Protein AF-A0AA95HSK9-F1 (afdb_monomer_lite)

Sequence (109 aa):
MNIAQLKLSQKKLLDNLVSRGYDIQYIKGVKFVLRLLFEHEGCFHSYEQFAEKFIRTRGYTKATLDLRMMHLRTIQAYDEFGHYRTRSPLFRYAILPGIICLTPVFGKL

Radius of gyration: 14.76 Å; chains: 1; bounding box: 32×36×32 Å

Organism: NCBI:txid357276

Secondary structure (DSSP, 8-state):
--HHHHHHHHHHHHHHHHHTT--HHHHHHHHHHHHHHHHTTTS-SSHHHHIIIIITTS---HHHHHHHHHHHHHHHHHHHHSS-----GGG-----SS-----------

Foldseek 3Di:
DDLVVLVVCVVVLLVQCVVVPHDPVLSVLLVVLNVVCVVCPPVDDDLVRCLVVPLVPP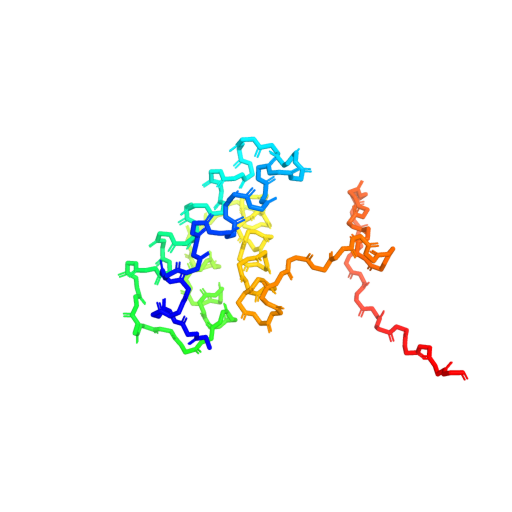PDDPVVSVSNVVSSVSSVCCVVPVHDPDDDVVPPPPPDPDDDDDDDDPDDD

Structure (mmCIF, N/CA/C/O backbone):
data_AF-A0AA95HSK9-F1
#
_entry.id   AF-A0AA95HSK9-F1
#
loop_
_atom_site.group_PDB
_atom_site.id
_atom_site.type_symbol
_atom_site.label_atom_id
_atom_site.label_alt_id
_atom_site.label_comp_id
_atom_site.label_asym_id
_atom_site.label_entity_id
_atom_site.label_seq_id
_atom_site.pdbx_PDB_ins_code
_atom_site.Cartn_x
_atom_site.Cartn_y
_atom_site.Cartn_z
_atom_site.occupancy
_atom_site.B_iso_or_equiv
_atom_site.auth_seq_id
_atom_site.auth_comp_id
_atom_site.auth_asym_id
_atom_site.auth_atom_id
_atom_site.pdbx_PDB_model_num
ATOM 1 N N . MET A 1 1 ? -12.214 4.197 6.570 1.00 84.19 1 MET A N 1
ATOM 2 C CA . MET A 1 1 ? -11.534 3.063 5.909 1.00 84.19 1 MET A CA 1
ATOM 3 C C . MET A 1 1 ? -12.369 1.816 6.137 1.00 84.19 1 MET A C 1
ATOM 5 O O . MET A 1 1 ? -12.649 1.520 7.292 1.00 84.19 1 MET A O 1
ATOM 9 N N . ASN A 1 2 ? -12.793 1.115 5.083 1.00 85.12 2 ASN A N 1
ATOM 10 C CA . ASN A 1 2 ? -13.587 -0.111 5.221 1.00 85.12 2 ASN A CA 1
ATOM 11 C C . ASN A 1 2 ? -12.770 -1.332 4.768 1.00 85.12 2 ASN A C 1
ATOM 13 O O . ASN A 1 2 ? -12.793 -1.720 3.603 1.00 85.12 2 ASN A O 1
ATOM 17 N N . ILE A 1 3 ? -12.030 -1.944 5.699 1.00 87.06 3 ILE A N 1
ATOM 18 C CA . ILE A 1 3 ? -11.123 -3.060 5.381 1.00 87.06 3 ILE A CA 1
ATOM 19 C C . ILE A 1 3 ? -11.871 -4.287 4.842 1.00 87.06 3 ILE A C 1
ATOM 21 O O . ILE A 1 3 ? -11.385 -4.925 3.908 1.00 87.06 3 ILE A O 1
ATOM 25 N N . ALA A 1 4 ? -13.067 -4.585 5.355 1.00 87.88 4 ALA A N 1
ATOM 26 C CA . ALA A 1 4 ? -13.879 -5.700 4.873 1.00 87.88 4 ALA A CA 1
ATOM 27 C C . ALA A 1 4 ? -14.262 -5.528 3.392 1.00 87.88 4 ALA A C 1
ATOM 29 O O . ALA A 1 4 ? -14.083 -6.448 2.593 1.00 87.88 4 ALA A O 1
ATOM 30 N N . GLN A 1 5 ? -14.707 -4.330 2.996 1.00 86.69 5 GLN A N 1
ATOM 31 C CA . GLN A 1 5 ? -14.989 -4.017 1.590 1.00 86.69 5 GLN A CA 1
ATOM 32 C C . GLN A 1 5 ? -13.719 -4.021 0.732 1.00 86.69 5 GLN A C 1
ATOM 34 O O . GLN A 1 5 ? -13.726 -4.530 -0.391 1.00 86.69 5 GLN A O 1
ATOM 39 N N . LEU A 1 6 ? -12.602 -3.525 1.264 1.00 89.56 6 LEU A N 1
ATOM 40 C CA . LEU A 1 6 ? -11.319 -3.543 0.569 1.00 89.56 6 LEU A CA 1
ATOM 41 C C . LEU A 1 6 ? -10.815 -4.973 0.308 1.00 89.56 6 LEU A C 1
ATOM 43 O O . LEU A 1 6 ? -10.295 -5.252 -0.770 1.00 89.56 6 LEU A O 1
ATOM 47 N N . LYS A 1 7 ? -11.012 -5.911 1.244 1.00 90.81 7 LYS A N 1
ATOM 48 C CA . LYS A 1 7 ? -10.675 -7.335 1.059 1.00 90.81 7 LYS A CA 1
ATOM 49 C C . LYS A 1 7 ? -11.459 -7.979 -0.084 1.00 90.81 7 LYS A C 1
ATOM 51 O O . LYS A 1 7 ? -10.893 -8.804 -0.802 1.00 90.81 7 LYS A O 1
ATOM 56 N N . LEU A 1 8 ? -12.721 -7.587 -0.270 1.00 90.44 8 LEU A N 1
ATOM 57 C CA . LEU A 1 8 ? -13.569 -8.059 -1.370 1.00 90.44 8 LEU A CA 1
ATOM 58 C C . LEU A 1 8 ? -13.189 -7.409 -2.708 1.00 90.44 8 LEU A C 1
ATOM 60 O O . LEU A 1 8 ? -13.196 -8.066 -3.748 1.00 90.44 8 LEU A O 1
ATOM 64 N N . SER A 1 9 ? -12.821 -6.126 -2.691 1.00 88.06 9 SER A N 1
ATOM 65 C CA . SER A 1 9 ? -12.547 -5.343 -3.901 1.00 88.06 9 SER A CA 1
ATOM 66 C C . SER A 1 9 ? -11.076 -5.349 -4.347 1.00 88.06 9 SER A C 1
ATOM 68 O O . SER A 1 9 ? -10.785 -4.957 -5.480 1.00 88.06 9 SER A O 1
ATOM 70 N N . GLN A 1 10 ? -10.144 -5.863 -3.532 1.00 91.69 10 GLN A N 1
ATOM 71 C CA . GLN A 1 10 ? -8.702 -5.859 -3.827 1.00 91.69 10 GLN A CA 1
ATOM 72 C C . GLN A 1 10 ? -8.350 -6.498 -5.174 1.00 91.69 10 GLN A C 1
ATOM 74 O O . GLN A 1 10 ? -7.462 -6.016 -5.872 1.00 91.69 10 GLN A O 1
ATOM 79 N N . LYS A 1 11 ? -9.046 -7.575 -5.566 1.00 92.38 11 LYS A N 1
ATOM 80 C CA . LYS A 1 11 ? -8.781 -8.253 -6.839 1.00 92.38 11 LYS A CA 1
ATOM 81 C C . LYS A 1 11 ? -9.091 -7.314 -8.001 1.00 92.38 11 LYS A C 1
ATOM 83 O O . LYS A 1 11 ? -8.261 -7.135 -8.882 1.00 92.38 11 LYS A O 1
ATOM 88 N N . LYS A 1 12 ? -10.235 -6.632 -7.931 1.00 91.25 12 LYS A N 1
ATOM 89 C CA . LYS A 1 12 ? -10.669 -5.656 -8.933 1.00 91.25 12 LYS A CA 1
ATOM 90 C C . LYS A 1 12 ? -9.719 -4.455 -9.011 1.00 91.25 12 LYS A C 1
ATOM 92 O O . LYS A 1 12 ? -9.469 -3.963 -10.107 1.00 91.25 12 LYS A O 1
ATOM 97 N N . LEU A 1 13 ? -9.157 -4.007 -7.883 1.00 90.88 13 LEU A N 1
ATOM 98 C CA . LEU A 1 13 ? -8.086 -3.001 -7.862 1.00 90.88 13 LEU A CA 1
ATOM 99 C C . LEU A 1 13 ? -6.849 -3.493 -8.624 1.00 90.88 13 LEU A C 1
ATOM 101 O O . LEU A 1 13 ? -6.355 -2.803 -9.512 1.00 90.88 13 LEU A O 1
ATOM 105 N N . LEU A 1 14 ? -6.355 -4.686 -8.300 1.00 93.75 14 LEU A N 1
ATOM 106 C CA . LEU A 1 14 ? -5.144 -5.231 -8.914 1.00 93.75 14 LEU A CA 1
ATOM 107 C C . LEU A 1 14 ? -5.326 -5.488 -10.414 1.00 93.75 14 LEU A C 1
ATOM 109 O O . LEU A 1 14 ? -4.459 -5.109 -11.199 1.00 93.75 14 LEU A O 1
ATOM 113 N N . ASP A 1 15 ? -6.469 -6.042 -10.815 1.00 91.81 15 ASP A N 1
ATOM 114 C CA . ASP A 1 15 ? -6.820 -6.254 -12.220 1.00 91.81 15 ASP A CA 1
ATOM 115 C C . ASP A 1 15 ? -6.919 -4.913 -12.969 1.00 91.81 15 ASP A C 1
ATOM 117 O O . ASP A 1 15 ? -6.465 -4.798 -14.108 1.00 91.81 15 ASP A O 1
ATOM 121 N N . ASN A 1 16 ? -7.424 -3.856 -12.317 1.00 89.38 16 ASN A N 1
ATOM 122 C CA . ASN A 1 16 ? -7.451 -2.513 -12.896 1.00 89.38 16 ASN A CA 1
ATOM 123 C C . ASN A 1 16 ? -6.037 -1.976 -13.159 1.00 89.38 16 ASN A C 1
ATOM 125 O O . ASN A 1 16 ? -5.781 -1.447 -14.241 1.00 89.38 16 ASN A O 1
ATOM 129 N N . LEU A 1 17 ? -5.108 -2.153 -12.215 1.00 88.62 17 LEU A N 1
ATOM 130 C CA . LEU A 1 17 ? -3.710 -1.751 -12.395 1.00 88.62 17 LEU A CA 1
ATOM 131 C C . LEU A 1 17 ? -3.043 -2.523 -13.544 1.00 88.62 17 LEU A C 1
ATOM 133 O O . LEU A 1 17 ? -2.364 -1.913 -14.370 1.00 88.62 17 LEU A O 1
ATOM 137 N N . VAL A 1 18 ? -3.292 -3.832 -13.651 1.00 90.19 18 VAL A N 1
ATOM 138 C CA . VAL A 1 18 ? -2.804 -4.653 -14.774 1.00 90.19 18 VAL A CA 1
ATOM 139 C C . VAL A 1 18 ? -3.370 -4.146 -16.100 1.00 90.19 18 VAL A C 1
ATOM 141 O O . VAL A 1 18 ? -2.609 -3.866 -17.022 1.00 90.19 18 VAL A O 1
ATOM 144 N N . SER A 1 19 ? -4.689 -3.945 -16.186 1.00 89.12 19 SER A N 1
ATOM 145 C CA . SER A 1 19 ? -5.356 -3.478 -17.413 1.00 89.12 19 SER A CA 1
ATOM 146 C C . SER A 1 19 ? -4.873 -2.102 -17.889 1.00 89.12 19 SER A C 1
ATOM 148 O O . SER A 1 19 ? -4.964 -1.782 -19.070 1.00 89.12 19 SER A O 1
ATOM 150 N N . ARG A 1 20 ? -4.338 -1.286 -16.972 1.00 84.69 20 ARG A N 1
ATOM 151 C CA . ARG A 1 20 ? -3.789 0.047 -17.250 1.00 84.69 20 ARG A CA 1
ATOM 152 C C . ARG A 1 20 ? -2.290 0.046 -17.560 1.00 84.69 20 ARG A C 1
ATOM 154 O O . ARG A 1 20 ? -1.738 1.118 -17.795 1.00 84.69 20 ARG A O 1
ATOM 161 N N . GLY A 1 21 ? -1.641 -1.119 -17.560 1.00 86.44 21 GLY A N 1
ATOM 162 C CA . GLY A 1 21 ? -0.225 -1.259 -17.897 1.00 86.44 21 GLY A CA 1
ATOM 163 C C . GLY A 1 21 ? 0.733 -0.768 -16.809 1.00 86.44 21 GLY A C 1
ATOM 164 O O . GLY A 1 21 ? 1.845 -0.354 -17.127 1.00 86.44 21 GLY A O 1
ATOM 165 N N . TYR A 1 22 ? 0.320 -0.775 -15.536 1.00 87.25 22 TYR A N 1
ATOM 166 C CA . TYR A 1 22 ? 1.248 -0.484 -14.441 1.00 87.25 22 TYR A CA 1
ATOM 167 C C . TYR A 1 22 ? 2.314 -1.578 -14.324 1.00 87.25 22 TYR A C 1
ATOM 169 O O . TYR A 1 22 ? 2.028 -2.764 -14.492 1.00 87.25 22 TYR A O 1
ATOM 177 N N . ASP A 1 23 ? 3.538 -1.171 -13.982 1.00 89.31 23 ASP A N 1
ATOM 178 C CA . ASP A 1 23 ? 4.668 -2.086 -13.836 1.00 89.31 23 ASP A CA 1
ATOM 179 C C . ASP A 1 23 ? 4.442 -3.144 -12.738 1.00 89.31 23 ASP A C 1
ATOM 181 O O . ASP A 1 23 ? 3.795 -2.909 -11.708 1.00 89.31 23 ASP A O 1
ATOM 185 N N . ILE A 1 24 ? 5.036 -4.322 -12.935 1.00 91.19 24 ILE A N 1
ATOM 186 C CA . ILE A 1 24 ? 4.899 -5.457 -12.024 1.00 91.19 24 ILE A CA 1
ATOM 187 C C . ILE A 1 24 ? 5.429 -5.152 -10.616 1.00 91.19 24 ILE A C 1
ATOM 189 O O . ILE A 1 24 ? 4.849 -5.628 -9.636 1.00 91.19 24 ILE A O 1
ATOM 193 N N . GLN A 1 25 ? 6.490 -4.350 -10.476 1.00 90.81 25 GLN A N 1
ATOM 194 C CA . GLN A 1 25 ? 7.028 -3.945 -9.174 1.00 90.81 25 GLN A CA 1
ATOM 195 C C . GLN A 1 25 ? 6.078 -2.993 -8.462 1.00 90.81 25 GLN A C 1
ATOM 197 O O . GLN A 1 25 ? 5.864 -3.123 -7.255 1.00 90.81 25 GLN A O 1
ATOM 202 N N . TYR A 1 26 ? 5.438 -2.090 -9.204 1.00 90.19 26 TYR A N 1
ATOM 203 C CA . TYR A 1 26 ? 4.414 -1.214 -8.648 1.00 90.19 26 TYR A CA 1
ATOM 204 C C . TYR A 1 26 ? 3.220 -2.019 -8.118 1.00 90.19 26 TYR A C 1
ATOM 206 O O . TYR A 1 26 ? 2.797 -1.827 -6.976 1.00 90.19 26 TYR A O 1
ATOM 214 N N . ILE A 1 27 ? 2.729 -2.989 -8.897 1.00 92.06 27 ILE A N 1
ATOM 215 C CA . ILE A 1 27 ? 1.635 -3.881 -8.484 1.00 92.06 27 ILE A CA 1
ATOM 216 C C . ILE A 1 27 ? 2.039 -4.709 -7.254 1.00 92.06 27 ILE A C 1
ATOM 218 O O . ILE A 1 27 ? 1.250 -4.846 -6.315 1.00 92.06 27 ILE A O 1
ATOM 222 N N . LYS A 1 28 ? 3.274 -5.230 -7.208 1.00 94.38 28 LYS A N 1
ATOM 223 C CA . LYS A 1 28 ? 3.820 -5.912 -6.020 1.00 94.38 28 LYS A CA 1
ATOM 224 C C 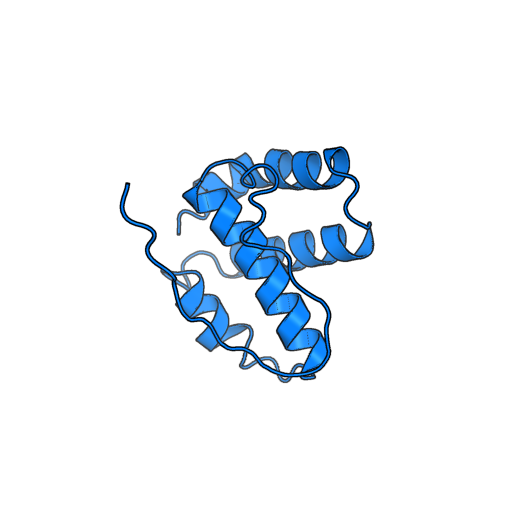. LYS A 1 28 ? 3.848 -4.990 -4.799 1.00 94.38 28 LYS A C 1
ATOM 226 O O . LYS A 1 28 ? 3.497 -5.425 -3.704 1.00 94.38 28 LYS A O 1
ATOM 231 N N . GLY A 1 29 ? 4.209 -3.722 -4.981 1.00 94.12 29 GLY A N 1
ATOM 232 C CA . GLY A 1 29 ? 4.190 -2.707 -3.930 1.00 94.12 29 GLY A CA 1
ATOM 233 C C . GLY A 1 29 ? 2.791 -2.443 -3.371 1.00 94.12 29 GLY A C 1
ATOM 234 O O . GLY A 1 29 ? 2.618 -2.405 -2.153 1.00 94.12 29 GLY A O 1
ATOM 235 N N . VAL A 1 30 ? 1.777 -2.350 -4.237 1.00 94.75 30 VAL A N 1
ATOM 236 C CA . VAL A 1 30 ? 0.369 -2.218 -3.821 1.00 94.75 30 VAL A CA 1
ATOM 237 C C . VAL A 1 30 ? -0.100 -3.462 -3.064 1.00 94.75 30 VAL A C 1
ATOM 239 O O . VAL A 1 30 ? -0.656 -3.335 -1.974 1.00 94.75 30 VAL A O 1
ATOM 242 N N . LYS A 1 31 ? 0.191 -4.668 -3.575 1.00 96.38 31 LYS A N 1
ATOM 243 C CA . LYS A 1 31 ? -0.111 -5.934 -2.879 1.00 96.38 31 LYS A CA 1
ATOM 244 C C . LYS A 1 31 ? 0.515 -5.990 -1.487 1.00 96.38 31 LYS A C 1
ATOM 246 O O . LYS A 1 31 ? -0.131 -6.429 -0.541 1.00 96.38 31 LYS A O 1
ATOM 251 N N . PHE A 1 32 ? 1.758 -5.532 -1.357 1.00 95.56 32 PHE A N 1
ATOM 252 C CA . PHE A 1 32 ? 2.452 -5.487 -0.076 1.00 95.56 32 PHE A CA 1
ATOM 253 C C . PHE A 1 32 ? 1.737 -4.576 0.929 1.00 95.56 32 PHE A C 1
ATOM 255 O O . PHE A 1 32 ? 1.512 -4.986 2.062 1.00 95.56 32 PHE A O 1
ATOM 262 N N . VAL A 1 33 ? 1.331 -3.368 0.525 1.00 94.94 33 VAL A N 1
ATOM 263 C CA . VAL A 1 33 ? 0.621 -2.444 1.429 1.00 94.94 33 VAL A CA 1
ATOM 264 C C . VAL A 1 33 ? -0.780 -2.953 1.781 1.00 94.94 33 VAL A C 1
ATOM 266 O O . VAL A 1 33 ? -1.169 -2.859 2.942 1.00 94.94 33 VAL A O 1
ATOM 269 N N . LEU A 1 34 ? -1.507 -3.555 0.832 1.00 95.50 34 LEU A N 1
ATOM 270 C CA . LEU A 1 34 ? -2.787 -4.223 1.111 1.00 95.50 34 LEU A CA 1
ATOM 271 C C . LEU A 1 34 ? -2.629 -5.316 2.170 1.00 95.50 34 LEU A C 1
ATOM 273 O O . LEU A 1 34 ? -3.382 -5.352 3.137 1.00 95.50 34 LEU A O 1
ATOM 277 N N . ARG A 1 35 ? -1.610 -6.168 2.022 1.00 95.12 35 ARG A N 1
ATOM 278 C CA . ARG A 1 35 ? -1.311 -7.221 2.994 1.00 95.12 35 ARG A CA 1
ATOM 279 C C . ARG A 1 35 ? -1.072 -6.647 4.391 1.00 95.12 35 ARG A C 1
ATOM 281 O O . ARG A 1 35 ? -1.670 -7.136 5.339 1.00 95.12 35 ARG A O 1
ATOM 288 N N . LEU A 1 36 ? -0.269 -5.588 4.506 1.00 93.44 36 LEU A N 1
ATOM 289 C CA . LEU A 1 36 ? -0.011 -4.935 5.794 1.00 93.44 36 LEU A CA 1
ATOM 290 C C . LEU A 1 36 ? -1.280 -4.346 6.422 1.00 93.44 36 LEU A C 1
ATOM 292 O O . LEU A 1 36 ? -1.475 -4.464 7.626 1.00 93.44 36 LEU A O 1
ATOM 296 N N . LEU A 1 37 ? -2.152 -3.731 5.618 1.00 93.25 37 LEU A N 1
ATOM 297 C CA . LEU A 1 37 ? -3.440 -3.226 6.100 1.00 93.25 37 LEU A CA 1
ATOM 298 C C . LEU A 1 37 ? -4.326 -4.354 6.643 1.00 93.25 37 LEU A C 1
ATOM 300 O O . LEU A 1 37 ? -5.014 -4.161 7.639 1.00 93.25 37 LEU A O 1
ATOM 304 N N . PHE A 1 38 ? -4.309 -5.525 6.003 1.00 93.88 38 PHE A N 1
ATOM 305 C CA . PHE A 1 38 ? -5.119 -6.672 6.418 1.00 93.88 38 PHE A CA 1
ATOM 306 C C . PHE A 1 38 ? -4.558 -7.403 7.637 1.00 93.88 38 PHE A C 1
ATOM 308 O O . PHE A 1 38 ? -5.339 -7.870 8.458 1.00 93.88 38 PHE A O 1
ATOM 315 N N . GLU A 1 39 ? -3.233 -7.499 7.761 1.00 92.94 39 GLU A N 1
ATOM 316 C CA . GLU A 1 39 ? -2.565 -8.079 8.935 1.00 92.94 39 GLU A CA 1
ATOM 317 C C . GLU A 1 39 ? -2.821 -7.252 10.205 1.00 92.94 39 GLU A C 1
ATOM 319 O O . GLU A 1 39 ? -2.861 -7.803 11.300 1.00 92.94 39 GLU A O 1
ATOM 324 N N . HIS A 1 40 ? -3.043 -5.944 10.053 1.00 90.44 40 HIS A N 1
ATOM 325 C CA . HIS A 1 40 ? -3.337 -5.017 11.147 1.00 90.44 40 HIS A CA 1
ATOM 326 C C . HIS A 1 40 ? -4.776 -4.479 11.102 1.00 90.44 40 HIS A C 1
ATOM 328 O O . HIS A 1 40 ? -5.040 -3.324 11.456 1.00 90.44 40 HIS A O 1
ATOM 334 N N . GLU A 1 41 ? -5.717 -5.305 10.642 1.00 88.50 41 GLU A N 1
ATOM 335 C CA . GLU A 1 41 ? -7.137 -4.960 10.656 1.00 88.50 41 GLU A CA 1
ATOM 336 C C . GLU A 1 41 ? -7.606 -4.643 12.087 1.00 88.50 41 GLU A C 1
ATOM 338 O O . GLU A 1 41 ? -7.278 -5.346 13.039 1.00 88.50 41 GLU A O 1
ATOM 343 N N . GLY A 1 42 ? -8.353 -3.547 12.245 1.00 86.06 42 GLY A N 1
ATOM 344 C CA . GLY A 1 42 ? -8.835 -3.076 13.548 1.00 86.06 42 GLY A CA 1
ATOM 345 C C . GLY A 1 42 ? -7.827 -2.245 14.353 1.00 86.06 42 GLY A C 1
ATOM 346 O O . GLY A 1 42 ? -8.226 -1.575 15.300 1.00 86.06 42 GLY A O 1
ATOM 347 N N . CYS A 1 43 ? -6.545 -2.197 13.966 1.00 89.19 43 CYS A N 1
ATOM 348 C CA . CYS A 1 43 ? -5.548 -1.359 14.647 1.00 89.19 43 CYS A CA 1
ATOM 349 C C . CYS A 1 43 ? -5.613 0.124 14.240 1.00 89.19 43 CYS A C 1
ATOM 351 O O . CYS A 1 43 ? -5.109 0.991 14.958 1.00 89.19 43 CYS A O 1
ATOM 353 N N . PHE A 1 44 ? -6.202 0.426 13.079 1.00 89.50 44 PHE A N 1
ATOM 354 C CA . PHE A 1 44 ? -6.222 1.766 12.491 1.00 89.50 44 PHE A CA 1
ATOM 355 C C . PHE A 1 44 ? -7.612 2.117 11.959 1.00 89.50 44 PHE A C 1
ATOM 357 O O . PHE A 1 44 ? -8.267 1.296 11.321 1.00 89.50 44 PHE A O 1
ATOM 364 N N . HIS A 1 45 ? -8.033 3.363 12.172 1.00 87.31 45 HIS A N 1
ATOM 365 C CA . HIS A 1 45 ? -9.357 3.861 11.776 1.00 87.31 45 HIS A CA 1
ATOM 366 C C . HIS A 1 45 ? -9.326 4.622 10.437 1.00 87.31 45 HIS A C 1
ATOM 368 O O . HIS A 1 45 ? -10.352 4.781 9.770 1.00 87.31 45 HIS A O 1
ATOM 374 N N . SER A 1 46 ? -8.141 5.068 10.006 1.00 90.31 46 SER A N 1
ATOM 375 C CA . SER A 1 46 ? -7.930 5.796 8.751 1.00 90.31 46 SER A CA 1
ATOM 376 C C . SER A 1 46 ? -6.602 5.430 8.084 1.00 90.31 46 SER A C 1
ATOM 378 O O . SER A 1 46 ? -5.661 4.968 8.735 1.00 90.31 46 SER A O 1
ATOM 380 N N . TYR A 1 47 ? -6.511 5.679 6.773 1.00 90.75 47 TYR A N 1
ATOM 381 C CA . TYR A 1 47 ? -5.269 5.516 6.012 1.00 90.75 47 TYR A CA 1
ATOM 382 C C . TYR A 1 47 ? -4.162 6.454 6.499 1.00 90.75 47 TYR A C 1
ATOM 384 O O . TYR A 1 47 ? -2.997 6.071 6.517 1.00 90.75 47 TYR A O 1
ATOM 392 N N . GLU A 1 48 ? -4.515 7.665 6.929 1.00 90.75 48 GLU A N 1
ATOM 393 C CA . GLU A 1 48 ? -3.570 8.617 7.517 1.00 90.75 48 GLU A CA 1
ATOM 394 C C . GLU A 1 48 ? -2.988 8.084 8.826 1.00 90.75 48 GLU A C 1
ATOM 396 O O . GLU A 1 48 ? -1.771 8.045 8.986 1.00 90.75 48 GLU A O 1
ATOM 401 N N . GLN A 1 49 ? -3.838 7.549 9.706 1.00 92.31 49 GLN A N 1
ATOM 402 C CA . GLN A 1 49 ? -3.384 6.951 10.955 1.00 92.31 49 GLN A CA 1
ATOM 403 C C . GLN A 1 49 ? -2.458 5.753 10.703 1.00 92.31 49 GLN A C 1
ATOM 405 O O . GLN A 1 49 ? -1.439 5.613 11.378 1.00 92.31 49 GLN A O 1
ATOM 410 N N . PHE A 1 50 ? -2.776 4.910 9.716 1.00 93.38 50 PHE A N 1
ATOM 411 C CA . PHE A 1 50 ? -1.896 3.823 9.283 1.00 93.38 50 PHE A CA 1
ATOM 412 C C . PHE A 1 50 ? -0.558 4.351 8.736 1.00 93.38 50 PHE A C 1
ATOM 414 O O . PHE A 1 50 ? 0.508 3.849 9.092 1.00 93.38 50 PHE A O 1
ATOM 421 N N . ALA A 1 51 ? -0.581 5.398 7.909 1.00 92.12 51 ALA A N 1
ATOM 422 C CA . ALA A 1 51 ? 0.633 6.001 7.370 1.00 92.12 51 ALA A CA 1
ATOM 423 C C . ALA A 1 51 ? 1.550 6.535 8.478 1.00 92.12 51 ALA A C 1
ATOM 425 O O . ALA A 1 51 ? 2.745 6.237 8.489 1.00 92.12 51 ALA A O 1
ATOM 426 N N . GLU A 1 52 ? 0.994 7.303 9.412 1.00 91.06 52 GLU A N 1
ATOM 427 C CA . GLU A 1 52 ? 1.755 7.944 10.481 1.00 91.06 52 GLU A CA 1
ATOM 428 C C . GLU A 1 52 ? 2.281 6.951 11.505 1.00 91.06 52 GLU A C 1
ATOM 430 O O . GLU A 1 52 ? 3.465 6.975 11.831 1.00 91.06 52 GLU A O 1
ATOM 435 N N . LYS A 1 53 ? 1.418 6.058 11.993 1.00 88.56 53 LYS A N 1
ATOM 436 C CA . LYS A 1 53 ? 1.769 5.167 13.101 1.00 88.56 53 LYS A CA 1
ATOM 437 C C . LYS A 1 53 ? 2.524 3.920 12.657 1.00 88.56 53 LYS A C 1
ATOM 439 O O . LYS A 1 53 ? 3.229 3.337 13.477 1.00 88.56 53 LYS A O 1
ATOM 444 N N . PHE A 1 54 ? 2.394 3.510 11.393 1.00 89.81 54 PHE A N 1
ATOM 445 C CA . PHE A 1 54 ? 2.967 2.255 10.904 1.00 89.81 54 PHE A CA 1
ATOM 446 C C . PHE A 1 54 ? 3.988 2.433 9.780 1.00 89.81 54 PHE A C 1
ATOM 448 O O . PHE A 1 54 ? 5.092 1.897 9.856 1.00 89.81 54 PHE A O 1
ATOM 455 N N . ILE A 1 55 ? 3.653 3.169 8.715 1.00 87.62 55 ILE A N 1
ATOM 456 C CA . ILE A 1 55 ? 4.572 3.293 7.571 1.00 87.62 55 ILE A CA 1
ATOM 457 C C . ILE A 1 55 ? 5.772 4.173 7.935 1.00 87.62 55 ILE A C 1
ATOM 459 O O . ILE A 1 55 ? 6.913 3.796 7.664 1.00 87.62 55 ILE A O 1
ATOM 463 N N . ARG A 1 56 ? 5.533 5.336 8.549 1.00 87.94 56 ARG A N 1
ATOM 464 C CA . ARG A 1 56 ? 6.595 6.299 8.887 1.00 87.94 56 ARG A CA 1
ATOM 465 C C . ARG A 1 56 ? 7.522 5.816 10.003 1.00 87.94 56 ARG A C 1
ATOM 467 O O . ARG A 1 56 ? 8.672 6.233 10.050 1.00 87.94 56 ARG A O 1
ATOM 474 N N . THR A 1 57 ? 7.053 4.916 10.862 1.00 87.62 57 THR A N 1
ATOM 475 C CA . THR A 1 57 ? 7.806 4.400 12.016 1.00 87.62 57 THR A CA 1
ATOM 476 C C . THR A 1 57 ? 8.681 3.189 11.683 1.00 87.62 57 THR A C 1
ATOM 478 O O . THR A 1 57 ? 9.541 2.821 12.476 1.00 87.62 57 THR A O 1
ATOM 481 N N . ARG A 1 58 ? 8.536 2.587 10.493 1.00 83.25 58 ARG A N 1
ATOM 482 C CA . ARG A 1 58 ? 9.248 1.360 10.082 1.00 83.25 58 ARG A CA 1
ATOM 483 C C . ARG A 1 58 ? 10.724 1.533 9.686 1.00 83.25 58 ARG A C 1
ATOM 485 O O . ARG A 1 58 ? 11.321 0.589 9.175 1.00 83.25 58 ARG A O 1
ATOM 492 N N . GLY A 1 59 ? 11.313 2.713 9.892 1.00 88.50 59 GLY A N 1
ATOM 493 C CA . GLY A 1 59 ? 12.731 2.963 9.595 1.00 88.50 59 GLY A CA 1
ATOM 494 C C . GLY A 1 59 ? 13.085 2.876 8.104 1.00 88.50 59 GLY A C 1
ATOM 495 O O . GLY A 1 59 ? 14.215 2.555 7.747 1.00 88.50 59 GLY A O 1
ATOM 496 N N . TYR A 1 60 ? 12.120 3.119 7.215 1.00 90.12 60 TYR A N 1
ATOM 497 C CA . TYR A 1 60 ? 12.353 3.098 5.774 1.00 90.12 60 TYR A CA 1
ATOM 498 C C . TYR A 1 60 ? 13.293 4.220 5.327 1.00 90.12 60 TYR A C 1
ATOM 500 O O . TYR A 1 60 ? 13.227 5.345 5.823 1.00 90.12 60 TYR A O 1
ATOM 508 N N . THR A 1 61 ? 14.111 3.942 4.307 1.00 93.38 61 THR A N 1
ATOM 509 C CA . THR A 1 61 ? 14.791 5.012 3.568 1.00 93.38 61 THR A CA 1
ATOM 510 C C . THR A 1 61 ? 13.752 5.940 2.943 1.00 93.38 61 THR A C 1
ATOM 512 O O . THR A 1 61 ? 12.651 5.498 2.606 1.00 93.38 61 THR A O 1
ATOM 515 N N . LYS A 1 62 ? 14.100 7.215 2.727 1.00 90.56 62 LYS A N 1
ATOM 516 C CA . LYS A 1 62 ? 13.187 8.205 2.131 1.00 90.56 62 LYS A CA 1
ATOM 517 C C . LYS A 1 62 ? 12.536 7.701 0.835 1.00 90.56 62 LYS A C 1
ATOM 519 O O . LYS A 1 62 ? 11.320 7.742 0.711 1.00 90.56 62 LYS A O 1
ATOM 524 N N . ALA A 1 63 ? 13.327 7.126 -0.073 1.00 88.75 63 ALA A N 1
ATOM 525 C CA . ALA A 1 63 ? 12.817 6.574 -1.331 1.00 88.75 63 ALA A CA 1
ATOM 526 C C . ALA A 1 63 ? 11.804 5.436 -1.113 1.00 88.75 63 ALA A C 1
ATOM 528 O O . ALA A 1 63 ? 10.764 5.380 -1.767 1.00 88.75 63 ALA A O 1
ATOM 529 N N . THR A 1 64 ? 12.076 4.542 -0.160 1.00 90.12 64 THR A N 1
ATOM 530 C CA . THR A 1 64 ? 11.155 3.446 0.170 1.00 90.12 64 THR A CA 1
ATOM 531 C C . THR A 1 64 ? 9.879 3.981 0.809 1.00 90.12 64 THR A C 1
ATOM 533 O O . THR A 1 64 ? 8.789 3.520 0.478 1.00 90.12 64 THR A O 1
ATOM 536 N N . LEU A 1 65 ? 9.997 4.969 1.697 1.00 91.69 65 LEU A N 1
ATOM 537 C CA . LEU A 1 65 ? 8.860 5.631 2.324 1.00 91.69 65 LEU A CA 1
ATOM 538 C C . LEU A 1 65 ? 7.959 6.289 1.273 1.00 91.69 65 LEU A C 1
ATOM 540 O O . LEU A 1 65 ? 6.754 6.042 1.279 1.00 91.69 65 LEU A O 1
ATOM 544 N N . ASP A 1 66 ? 8.534 7.044 0.338 1.00 89.25 66 ASP A N 1
ATOM 545 C CA . ASP A 1 66 ? 7.793 7.717 -0.732 1.00 89.25 66 ASP A CA 1
ATOM 546 C C . ASP A 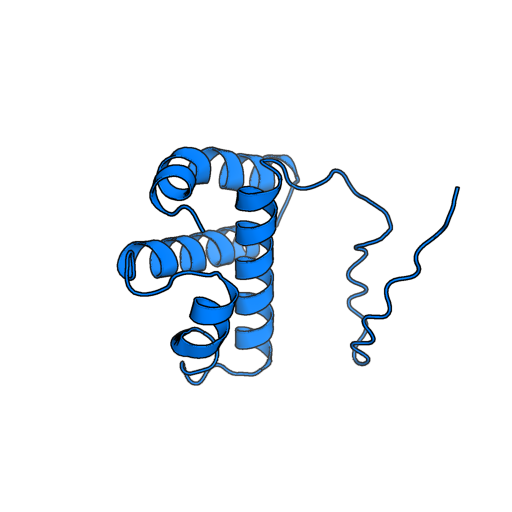1 66 ? 7.020 6.708 -1.599 1.00 89.25 66 ASP A C 1
ATOM 548 O O . ASP A 1 66 ? 5.832 6.900 -1.877 1.00 89.25 66 ASP A O 1
ATOM 552 N N . LEU A 1 67 ? 7.642 5.572 -1.938 1.00 91.38 67 LEU A N 1
ATOM 553 C CA . LEU A 1 67 ? 6.966 4.476 -2.640 1.00 91.38 67 LEU A CA 1
ATOM 554 C C . LEU A 1 67 ? 5.814 3.887 -1.814 1.00 91.38 67 LEU A C 1
ATOM 556 O O . LEU A 1 67 ? 4.711 3.702 -2.328 1.00 91.38 67 LEU A O 1
ATOM 560 N N . ARG A 1 68 ? 6.020 3.619 -0.518 1.00 92.56 68 ARG A N 1
ATOM 561 C CA . ARG A 1 68 ? 4.966 3.078 0.362 1.00 92.56 68 ARG A CA 1
ATOM 562 C C . ARG A 1 68 ? 3.791 4.039 0.506 1.00 92.56 68 ARG A C 1
ATOM 564 O O . ARG A 1 68 ? 2.646 3.594 0.443 1.00 92.56 68 ARG A O 1
ATOM 571 N N . MET A 1 69 ? 4.065 5.334 0.623 1.00 92.00 69 MET A N 1
ATOM 572 C CA . MET A 1 69 ? 3.038 6.371 0.643 1.00 92.00 69 MET A CA 1
ATOM 573 C C . MET A 1 69 ? 2.267 6.412 -0.678 1.00 92.00 69 MET A C 1
ATOM 575 O O . MET A 1 69 ? 1.038 6.446 -0.663 1.00 92.00 69 MET A O 1
ATOM 579 N N . MET A 1 70 ? 2.954 6.330 -1.820 1.00 91.75 70 MET A N 1
ATOM 580 C CA . MET A 1 70 ? 2.314 6.283 -3.138 1.00 91.75 70 MET A CA 1
ATOM 581 C C . MET A 1 70 ? 1.380 5.070 -3.284 1.00 91.75 70 MET A C 1
ATOM 583 O O . MET A 1 70 ? 0.233 5.212 -3.717 1.00 91.75 70 MET A O 1
ATOM 587 N N . HIS A 1 71 ? 1.827 3.879 -2.878 1.00 93.88 71 HIS A N 1
ATOM 588 C CA . HIS A 1 71 ? 0.996 2.672 -2.905 1.00 93.88 71 HIS A CA 1
ATOM 589 C C . HIS A 1 71 ? -0.221 2.787 -1.979 1.00 93.88 71 HIS A C 1
ATOM 591 O O . HIS A 1 71 ? -1.323 2.406 -2.367 1.00 93.88 71 HIS A O 1
ATOM 597 N N . LEU A 1 72 ? -0.053 3.364 -0.786 1.00 9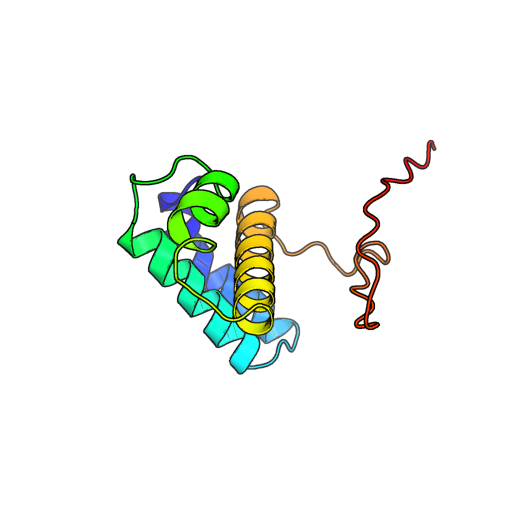3.81 72 LEU A N 1
ATOM 598 C CA . LEU A 1 72 ? -1.164 3.601 0.134 1.00 93.81 72 LEU A CA 1
ATOM 599 C C . LEU A 1 72 ? -2.206 4.556 -0.462 1.00 93.81 72 LEU A C 1
ATOM 601 O O . LEU A 1 72 ? -3.398 4.270 -0.402 1.00 93.81 72 LEU A O 1
ATOM 605 N N . ARG A 1 73 ? -1.773 5.657 -1.089 1.00 91.50 73 ARG A N 1
ATOM 606 C CA . ARG A 1 73 ? -2.681 6.604 -1.761 1.00 91.50 73 ARG A CA 1
ATOM 607 C C . ARG A 1 73 ? -3.453 5.958 -2.905 1.00 91.50 73 ARG A C 1
ATOM 609 O O . ARG A 1 73 ? -4.608 6.296 -3.125 1.00 91.50 73 ARG A O 1
ATOM 616 N N . THR A 1 74 ? -2.838 5.000 -3.590 1.00 90.31 74 THR A N 1
ATOM 617 C CA . THR A 1 74 ? -3.483 4.229 -4.663 1.00 90.31 74 THR A CA 1
ATOM 618 C C . THR A 1 74 ? -4.644 3.400 -4.122 1.00 90.31 74 THR A C 1
ATOM 620 O O . THR A 1 74 ? -5.730 3.398 -4.696 1.00 90.31 74 THR A O 1
ATOM 623 N N . ILE A 1 75 ? -4.418 2.734 -2.988 1.00 92.31 75 ILE A N 1
ATOM 624 C CA . ILE A 1 75 ? -5.430 1.944 -2.281 1.00 92.31 75 ILE A CA 1
ATOM 625 C C . ILE A 1 75 ? -6.547 2.854 -1.768 1.00 92.31 75 ILE A C 1
ATOM 627 O O . ILE A 1 75 ? -7.712 2.572 -2.021 1.00 92.31 75 ILE A O 1
ATOM 631 N N . GLN A 1 76 ? -6.192 3.963 -1.111 1.00 91.50 76 GLN A N 1
ATOM 632 C CA . GLN A 1 76 ? -7.150 4.939 -0.592 1.00 91.50 76 GLN A CA 1
ATOM 633 C C . GLN A 1 76 ? -8.043 5.505 -1.701 1.00 91.50 76 GLN A C 1
ATOM 635 O O . GLN A 1 76 ? -9.260 5.498 -1.571 1.00 91.50 76 GLN A O 1
ATOM 640 N N . ALA A 1 77 ? -7.454 5.950 -2.814 1.00 86.56 77 ALA A N 1
ATOM 641 C CA . ALA A 1 77 ? -8.219 6.478 -3.939 1.00 86.56 77 ALA A CA 1
ATOM 642 C C . ALA A 1 77 ? -9.171 5.424 -4.523 1.00 86.56 77 ALA A C 1
ATOM 644 O O . ALA A 1 77 ? -10.278 5.744 -4.948 1.00 86.56 77 ALA A O 1
ATOM 645 N N . TYR A 1 78 ? -8.764 4.156 -4.543 1.00 87.00 78 TYR A N 1
ATOM 646 C CA . TYR A 1 78 ? -9.646 3.093 -5.000 1.00 87.00 78 TYR A CA 1
ATOM 647 C C . TYR A 1 78 ? -10.787 2.805 -4.015 1.00 87.00 78 TYR A C 1
ATOM 649 O O . TYR A 1 78 ? -11.917 2.631 -4.461 1.00 87.00 78 TYR A O 1
ATOM 657 N N . ASP A 1 79 ? -10.510 2.782 -2.708 1.00 85.75 79 ASP A N 1
ATOM 658 C CA . ASP A 1 79 ? -11.516 2.581 -1.652 1.00 85.75 79 ASP A CA 1
ATOM 659 C C . ASP A 1 79 ? -12.561 3.709 -1.652 1.00 85.75 79 ASP A C 1
ATOM 661 O O . ASP A 1 79 ? -13.758 3.448 -1.596 1.00 85.75 79 ASP A O 1
ATOM 665 N N . GLU A 1 80 ? -12.118 4.963 -1.791 1.00 84.31 80 GLU A N 1
ATOM 666 C CA . GLU A 1 80 ? -12.993 6.141 -1.736 1.00 84.31 80 GLU A CA 1
ATOM 667 C C . GLU A 1 80 ? -13.813 6.352 -3.017 1.00 84.31 80 GLU A C 1
ATOM 669 O O . GLU A 1 80 ? -14.969 6.765 -2.945 1.00 84.31 80 GLU A O 1
ATOM 674 N N . PHE A 1 81 ? -13.240 6.079 -4.195 1.00 77.88 81 PHE A N 1
ATOM 675 C CA . PHE A 1 81 ? -13.886 6.398 -5.475 1.00 77.88 81 PHE A CA 1
ATOM 676 C C . PHE A 1 81 ? -14.385 5.165 -6.245 1.00 77.88 81 PHE A C 1
ATOM 678 O O . PHE A 1 81 ? -15.080 5.311 -7.250 1.00 77.88 81 PHE A O 1
ATOM 685 N N . GLY A 1 82 ? -14.046 3.939 -5.830 1.00 65.31 82 GLY A N 1
ATOM 686 C CA . GLY A 1 82 ? -14.458 2.684 -6.485 1.00 65.31 82 GLY A CA 1
ATOM 687 C C . GLY A 1 82 ? -13.843 2.440 -7.873 1.00 65.31 82 GLY A C 1
ATOM 688 O O . GLY A 1 82 ? -14.095 1.413 -8.510 1.00 65.31 82 GLY A O 1
ATOM 689 N N . HIS A 1 83 ? -13.042 3.383 -8.363 1.00 62.09 83 HIS A N 1
ATOM 690 C CA . HIS A 1 83 ? -12.275 3.309 -9.597 1.00 62.09 83 HIS A CA 1
ATOM 691 C C . HIS A 1 83 ? -11.093 4.275 -9.511 1.00 62.09 83 HIS A C 1
ATOM 693 O O . HIS A 1 83 ? -11.192 5.360 -8.942 1.00 62.09 83 HIS A O 1
ATOM 699 N N . TYR A 1 84 ? -9.967 3.913 -10.126 1.00 50.72 84 TYR A N 1
ATOM 700 C CA . TYR A 1 84 ? -8.891 4.876 -10.320 1.00 50.72 84 TYR A CA 1
ATOM 701 C C . TYR A 1 84 ? -9.393 5.926 -11.319 1.00 50.72 84 TYR A C 1
ATOM 703 O O . TYR A 1 84 ? -9.670 5.573 -12.471 1.00 50.72 84 TYR A O 1
ATOM 711 N N . ARG A 1 85 ? -9.565 7.188 -10.899 1.00 40.34 85 ARG A N 1
ATOM 712 C CA . ARG A 1 85 ? -10.067 8.263 -11.774 1.00 40.34 85 ARG A CA 1
ATOM 713 C C . ARG A 1 85 ? -9.286 8.231 -13.092 1.00 40.34 85 ARG A C 1
ATOM 715 O O . ARG A 1 85 ? -8.053 8.219 -13.104 1.00 40.34 85 ARG A O 1
ATOM 722 N N . THR A 1 86 ? -10.007 8.068 -14.199 1.00 38.94 86 THR A N 1
ATOM 723 C CA . THR A 1 86 ? -9.465 8.111 -15.562 1.00 38.94 86 THR A CA 1
ATOM 724 C C . THR A 1 86 ? -8.613 9.359 -15.684 1.00 38.94 86 THR A C 1
ATOM 726 O O . THR A 1 86 ? -9.115 10.407 -15.293 1.00 38.94 86 THR A O 1
ATOM 729 N N . ARG A 1 87 ? -7.359 9.217 -16.154 1.00 40.38 87 ARG A N 1
ATOM 730 C CA . ARG A 1 87 ? -6.367 10.283 -16.408 1.00 40.38 87 ARG A CA 1
ATOM 731 C C . ARG A 1 87 ? -6.974 11.692 -16.322 1.00 40.38 87 ARG A C 1
ATOM 733 O O . ARG A 1 87 ? -7.291 12.294 -17.343 1.00 40.38 87 ARG A O 1
ATOM 740 N N . SER A 1 88 ? -7.134 12.225 -15.114 1.00 34.22 88 SER A N 1
ATOM 741 C CA . SER A 1 88 ? -7.343 13.651 -14.959 1.00 34.22 88 SER A CA 1
ATOM 742 C C . SER A 1 88 ? -5.954 14.270 -15.127 1.00 34.22 88 SER A C 1
ATOM 744 O O . SER A 1 88 ? -5.002 13.804 -14.491 1.00 34.22 88 SER A O 1
ATOM 746 N N . PRO A 1 89 ? -5.788 15.302 -15.973 1.00 38.59 89 PRO A N 1
ATOM 747 C CA . PRO A 1 89 ? -4.489 15.948 -16.172 1.00 38.59 89 PRO A CA 1
ATOM 748 C C . PRO A 1 89 ? -3.910 16.539 -14.872 1.00 38.59 89 PRO A C 1
ATOM 750 O O . PRO A 1 89 ? -2.738 16.895 -14.824 1.00 38.59 89 PRO A O 1
ATOM 753 N N . LEU A 1 90 ? -4.724 16.597 -13.814 1.00 37.88 90 LEU A N 1
ATOM 754 C CA . LEU A 1 90 ? -4.441 17.177 -12.506 1.00 37.88 90 LEU A CA 1
ATOM 755 C C . LEU A 1 90 ? -3.581 16.302 -11.581 1.00 37.88 90 LEU A C 1
ATOM 757 O O . LEU A 1 90 ? -3.074 16.808 -10.590 1.00 37.88 90 LEU A O 1
ATOM 761 N N . PHE A 1 91 ? -3.374 15.021 -11.901 1.00 36.22 91 PHE A N 1
ATOM 762 C CA . PHE A 1 91 ? -2.388 14.172 -11.219 1.00 36.22 91 PHE A CA 1
ATOM 763 C C . PHE A 1 91 ? -1.377 13.618 -12.224 1.00 36.22 91 PHE A C 1
ATOM 765 O O . PHE A 1 91 ? -1.057 12.428 -12.247 1.00 36.22 91 PHE A O 1
ATOM 772 N N . ARG A 1 92 ? -0.828 14.497 -13.072 1.00 31.89 92 ARG A N 1
ATOM 773 C CA . ARG A 1 92 ? 0.539 14.271 -13.541 1.00 31.89 92 ARG A CA 1
ATOM 774 C C . ARG A 1 92 ? 1.432 14.377 -12.311 1.00 31.89 92 ARG A C 1
ATOM 776 O O . ARG A 1 92 ? 1.816 15.470 -11.912 1.00 31.89 92 ARG A O 1
ATOM 783 N N . TYR A 1 93 ? 1.769 13.237 -11.718 1.00 37.00 93 TYR A N 1
ATOM 784 C CA . TYR A 1 93 ? 3.032 13.130 -11.007 1.00 37.00 93 TYR A CA 1
ATOM 785 C C . TYR A 1 93 ? 4.120 13.442 -12.034 1.00 37.00 93 TYR A C 1
ATOM 787 O O . TYR A 1 93 ? 4.533 12.586 -12.814 1.00 37.00 93 TYR A O 1
ATOM 795 N N . ALA A 1 94 ? 4.516 14.711 -12.092 1.00 31.73 94 ALA A N 1
ATOM 796 C CA . ALA A 1 94 ? 5.810 15.084 -12.603 1.00 31.73 94 ALA A CA 1
ATOM 797 C C . ALA A 1 94 ? 6.818 14.407 -11.674 1.00 31.73 94 ALA A C 1
ATOM 799 O O . ALA A 1 94 ? 6.995 14.802 -10.524 1.00 31.73 94 ALA A O 1
ATOM 800 N N . ILE A 1 95 ? 7.433 13.334 -12.160 1.00 37.69 95 ILE A N 1
ATOM 801 C CA . ILE A 1 95 ? 8.710 12.873 -11.632 1.00 37.69 95 ILE A CA 1
ATOM 802 C C . ILE A 1 95 ? 9.721 13.938 -12.072 1.00 37.69 95 ILE A C 1
ATOM 804 O O . ILE A 1 95 ? 10.332 13.835 -13.128 1.00 37.69 95 ILE A O 1
ATOM 808 N N . LEU A 1 96 ? 9.810 15.021 -11.306 1.00 28.33 96 LEU A N 1
ATOM 809 C CA . LEU A 1 96 ? 10.880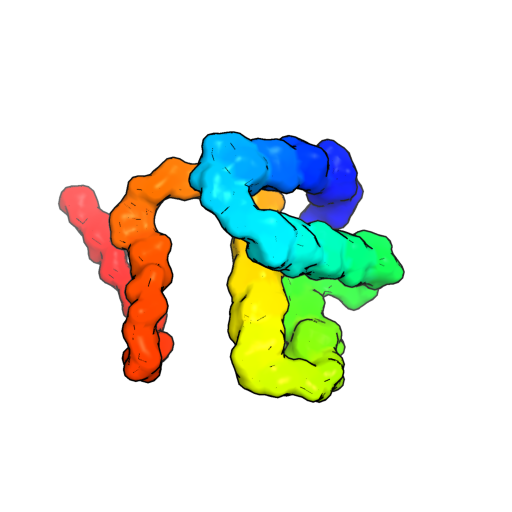 16.010 -11.369 1.00 28.33 96 LEU A CA 1
ATOM 810 C C . LEU A 1 96 ? 11.438 16.144 -9.945 1.00 28.33 96 LEU A C 1
ATOM 812 O O . LEU A 1 96 ? 10.665 16.128 -8.982 1.00 28.33 96 LEU A O 1
ATOM 816 N N . PRO A 1 97 ? 12.769 16.183 -9.773 1.00 34.91 97 PRO A N 1
ATOM 817 C CA . PRO A 1 97 ? 13.382 16.127 -8.461 1.00 34.91 97 PRO A CA 1
ATOM 818 C C . PRO A 1 97 ? 13.219 17.484 -7.770 1.00 34.91 97 PRO A C 1
ATOM 820 O O . PRO A 1 97 ? 13.836 18.468 -8.160 1.00 34.91 97 PRO A O 1
ATOM 823 N N . GLY A 1 98 ? 12.409 17.512 -6.713 1.00 38.06 98 GLY A N 1
ATOM 824 C CA . GLY A 1 98 ? 12.288 18.656 -5.812 1.00 38.06 98 GLY A CA 1
ATOM 825 C C . GLY A 1 98 ? 11.050 19.514 -6.066 1.00 38.06 98 GLY A C 1
ATOM 826 O O . GLY A 1 98 ? 10.775 19.906 -7.190 1.00 38.06 98 GLY A O 1
ATOM 827 N N . ILE A 1 99 ? 10.369 19.855 -4.968 1.00 35.34 99 ILE A N 1
ATOM 828 C CA . ILE A 1 99 ? 9.184 20.724 -4.836 1.00 35.34 99 ILE A CA 1
ATOM 829 C C . ILE A 1 99 ? 7.864 19.940 -4.754 1.00 35.34 99 ILE A C 1
ATOM 831 O O . ILE A 1 99 ? 7.171 19.677 -5.732 1.00 35.34 99 ILE A O 1
ATOM 835 N N . ILE A 1 100 ? 7.489 19.610 -3.514 1.00 40.81 100 ILE A N 1
ATOM 836 C CA . ILE A 1 100 ? 6.105 19.313 -3.139 1.00 40.81 100 ILE A CA 1
ATOM 837 C C . ILE A 1 100 ? 5.457 20.661 -2.809 1.00 40.81 100 ILE A C 1
ATOM 839 O O . ILE A 1 100 ? 5.600 21.159 -1.697 1.00 40.81 100 ILE A O 1
ATOM 843 N N . CYS A 1 101 ? 4.752 21.252 -3.771 1.00 31.41 101 CYS A N 1
ATOM 844 C CA . CYS A 1 101 ? 3.778 22.310 -3.512 1.00 31.41 101 CYS A CA 1
ATOM 845 C C . C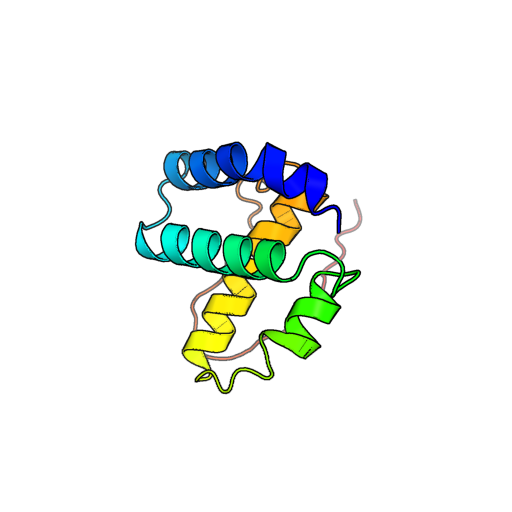YS A 1 101 ? 2.391 21.762 -3.857 1.00 31.41 101 CYS A C 1
ATOM 847 O O . CYS A 1 101 ? 2.040 21.609 -5.023 1.00 31.41 101 CYS A O 1
ATOM 849 N N . LEU A 1 102 ? 1.617 21.432 -2.823 1.00 43.00 102 LEU A N 1
ATOM 850 C CA . LEU A 1 102 ? 0.180 21.196 -2.919 1.00 43.00 102 LEU A CA 1
ATOM 851 C C . LEU A 1 102 ? -0.518 22.547 -2.742 1.00 43.00 102 LEU A C 1
ATOM 853 O O . LEU A 1 102 ? -0.739 22.979 -1.615 1.00 43.00 102 LEU A O 1
ATOM 857 N N . THR A 1 103 ? -0.874 23.213 -3.836 1.00 30.62 103 THR A N 1
ATOM 858 C CA . THR A 1 103 ? -1.917 24.244 -3.809 1.00 30.62 103 THR A CA 1
ATOM 859 C C . THR A 1 103 ? -3.101 23.770 -4.652 1.00 30.62 103 THR A C 1
ATOM 861 O O . THR A 1 103 ? -2.933 23.460 -5.833 1.00 30.62 103 THR A O 1
ATOM 864 N N . PRO A 1 104 ? -4.311 23.663 -4.073 1.00 35.81 104 PRO A N 1
ATOM 865 C CA . PRO A 1 104 ? -5.506 23.354 -4.839 1.00 35.81 104 PRO A CA 1
ATOM 866 C C . PRO A 1 104 ? -5.954 24.619 -5.577 1.00 35.81 104 PRO A C 1
ATOM 868 O O . PRO A 1 104 ? -6.433 25.570 -4.962 1.00 35.81 104 PRO A O 1
ATOM 871 N N . VAL A 1 105 ? -5.818 24.642 -6.904 1.00 35.69 105 VAL A N 1
ATOM 872 C CA . VAL A 1 105 ? -6.489 25.655 -7.728 1.00 35.69 105 VAL A CA 1
ATOM 873 C C . VAL A 1 105 ? -7.945 25.220 -7.885 1.00 35.69 105 VAL A C 1
ATOM 875 O O . VAL A 1 105 ? -8.271 24.361 -8.703 1.00 35.69 105 VAL A O 1
ATOM 878 N N . PHE A 1 106 ? -8.824 25.790 -7.060 1.00 41.06 106 PHE A N 1
ATOM 879 C CA . PHE A 1 106 ? -10.266 25.757 -7.287 1.00 41.06 106 PHE A CA 1
ATOM 880 C C . PHE A 1 106 ? -10.582 26.611 -8.521 1.00 41.06 106 PHE A C 1
ATOM 882 O O . PHE A 1 106 ? -10.659 27.835 -8.436 1.00 41.06 106 PHE A O 1
ATOM 889 N N . GLY A 1 107 ? -10.763 25.968 -9.674 1.00 31.61 107 GLY A N 1
ATOM 890 C CA . GLY A 1 107 ? -11.437 26.585 -10.812 1.00 31.61 107 GLY A CA 1
ATOM 891 C C . GLY A 1 107 ? -12.940 26.604 -10.547 1.00 31.61 107 GLY A C 1
ATOM 892 O O . GLY A 1 107 ? -13.567 25.546 -10.513 1.00 31.61 107 GLY A O 1
ATOM 893 N N . LYS A 1 108 ? -13.505 27.793 -10.307 1.00 35.38 108 LYS A N 1
ATOM 894 C CA . LYS A 1 108 ? -14.948 28.027 -10.444 1.00 35.38 108 LYS A CA 1
ATOM 895 C C . LYS A 1 108 ? -15.337 27.891 -11.923 1.00 35.38 108 LYS A C 1
ATOM 897 O O . LYS A 1 108 ? -14.522 28.210 -12.787 1.00 35.38 108 LYS A O 1
ATOM 902 N N . LEU A 1 109 ? -16.554 27.375 -12.125 1.00 34.81 109 LEU A N 1
ATOM 903 C CA . LEU A 1 109 ? -17.302 27.265 -13.385 1.00 34.81 109 LEU A CA 1
ATOM 904 C C . LEU A 1 109 ? -17.176 28.505 -14.275 1.00 34.81 109 LEU A C 1
ATOM 906 O O . LEU A 1 109 ? -17.209 29.621 -13.706 1.00 34.81 109 LEU A O 1
#

pLDDT: mean 76.94, std 23.11, range [28.33, 96.38]